Protein AF-A0ABD5ZPK4-F1 (afdb_monomer_lite)

pLDDT: mean 92.92, std 7.91, range [45.56, 97.69]

Radius of gyration: 22.67 Å; chains: 1; bounding box: 60×25×62 Å

Organism: NCBI:txid3034023

Sequence (93 aa):
MSDRDPEATLREWKESMAAEHEAAIAKPDPDADHRVEAVVQYSERVRFALADGDLAETDRETVEPGEPELFSCICGVRGMSREEARTHLRAAE

Structure (mmCIF, N/CA/C/O backbone):
data_AF-A0ABD5ZPK4-F1
#
_entry.id   AF-A0ABD5ZPK4-F1
#
loop_
_atom_site.group_PDB
_atom_site.id
_atom_site.type_symbol
_atom_site.label_atom_id
_atom_site.label_alt_id
_atom_site.label_comp_id
_atom_site.label_asym_id
_atom_sit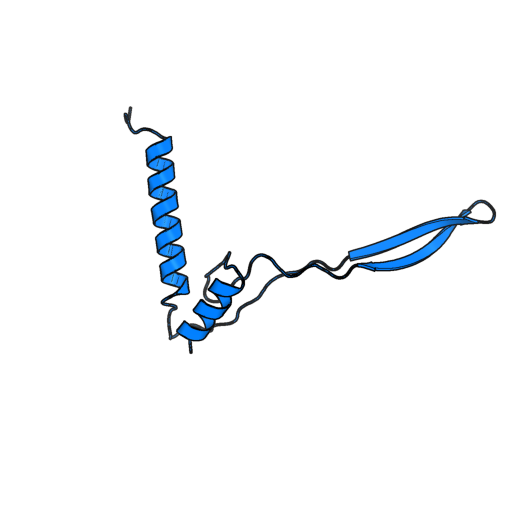e.label_entity_id
_atom_site.label_seq_id
_atom_site.pdbx_PDB_ins_code
_atom_site.Cartn_x
_atom_site.Cartn_y
_atom_site.Cartn_z
_atom_site.occupancy
_atom_site.B_iso_or_equiv
_atom_site.auth_seq_id
_atom_site.auth_comp_id
_atom_site.auth_asym_id
_atom_site.auth_atom_id
_atom_site.pdbx_PDB_model_num
ATOM 1 N N . MET A 1 1 ? 38.617 -16.588 0.341 1.00 45.56 1 MET A N 1
ATOM 2 C CA . MET A 1 1 ? 37.371 -15.975 0.854 1.00 45.56 1 MET A CA 1
ATOM 3 C C . MET A 1 1 ? 37.152 -14.734 0.012 1.00 45.56 1 MET A C 1
ATOM 5 O O . MET A 1 1 ? 38.138 -14.054 -0.226 1.00 45.56 1 MET A O 1
ATOM 9 N N . SER A 1 2 ? 35.971 -14.534 -0.576 1.00 57.44 2 SER A N 1
ATOM 10 C CA . SER A 1 2 ? 35.779 -13.457 -1.558 1.00 57.44 2 SER A CA 1
ATOM 11 C C . SER A 1 2 ? 36.004 -12.099 -0.891 1.00 57.44 2 SER A C 1
ATOM 13 O O . SER A 1 2 ? 35.241 -11.726 -0.008 1.00 57.44 2 SER A O 1
ATOM 15 N N . ASP A 1 3 ? 37.049 -11.394 -1.324 1.00 64.56 3 ASP A N 1
ATOM 16 C CA . ASP A 1 3 ? 37.452 -10.038 -0.919 1.00 64.56 3 ASP A CA 1
ATOM 17 C C . ASP A 1 3 ? 36.534 -8.988 -1.572 1.00 64.56 3 ASP A C 1
ATOM 19 O O . ASP A 1 3 ? 36.976 -8.039 -2.209 1.00 64.56 3 ASP A O 1
ATOM 23 N N . ARG A 1 4 ? 35.221 -9.232 -1.555 1.00 71.38 4 ARG A N 1
ATOM 24 C CA . ARG A 1 4 ? 34.254 -8.294 -2.123 1.00 71.38 4 ARG A CA 1
ATOM 25 C C . ARG A 1 4 ? 33.665 -7.506 -0.974 1.00 71.38 4 ARG A C 1
ATOM 27 O O . ARG A 1 4 ? 33.087 -8.105 -0.068 1.00 71.38 4 ARG A O 1
ATOM 34 N N . ASP A 1 5 ? 33.839 -6.189 -1.026 1.00 87.69 5 ASP A N 1
ATOM 35 C CA . ASP A 1 5 ? 33.233 -5.270 -0.073 1.00 87.69 5 ASP A CA 1
ATOM 36 C C . ASP A 1 5 ? 31.716 -5.548 -0.003 1.00 87.69 5 ASP A C 1
ATOM 38 O O . ASP A 1 5 ? 31.015 -5.450 -1.024 1.00 87.69 5 ASP A O 1
ATOM 42 N N . PRO A 1 6 ? 31.197 -5.986 1.156 1.00 89.31 6 PRO A N 1
ATOM 43 C CA . PRO A 1 6 ? 29.803 -6.392 1.274 1.00 89.31 6 PRO A CA 1
ATOM 44 C C . PRO A 1 6 ? 28.853 -5.210 1.054 1.00 89.31 6 PRO A C 1
ATOM 46 O O . PRO A 1 6 ? 27.753 -5.400 0.534 1.00 89.31 6 PRO A O 1
ATOM 49 N N . GLU A 1 7 ? 29.278 -3.990 1.389 1.00 93.00 7 GLU A N 1
ATOM 50 C CA . GLU A 1 7 ? 28.488 -2.779 1.174 1.00 93.00 7 GLU A CA 1
ATOM 51 C C . GLU A 1 7 ? 28.396 -2.408 -0.310 1.00 93.00 7 GLU A C 1
ATOM 53 O O . GLU A 1 7 ? 27.307 -2.079 -0.785 1.00 93.00 7 GLU A O 1
ATOM 58 N N . ALA A 1 8 ? 29.494 -2.512 -1.065 1.00 93.06 8 ALA A N 1
ATOM 59 C CA . ALA A 1 8 ? 29.491 -2.357 -2.518 1.00 93.06 8 ALA A CA 1
ATOM 60 C C . ALA A 1 8 ? 28.569 -3.384 -3.182 1.00 93.06 8 ALA A C 1
ATOM 62 O O . ALA A 1 8 ? 27.686 -3.002 -3.946 1.00 93.06 8 ALA A O 1
ATOM 63 N N . THR A 1 9 ? 28.686 -4.655 -2.789 1.00 91.19 9 THR A N 1
ATOM 64 C CA . THR A 1 9 ? 27.845 -5.734 -3.328 1.00 91.19 9 THR A CA 1
ATOM 65 C C . THR A 1 9 ? 26.356 -5.475 -3.064 1.00 91.19 9 THR A C 1
ATOM 67 O O . THR A 1 9 ? 25.516 -5.680 -3.940 1.00 91.19 9 THR A O 1
ATOM 70 N N . LEU A 1 10 ? 26.007 -4.997 -1.862 1.00 94.44 10 LEU A N 1
ATOM 71 C CA . LEU A 1 10 ? 24.630 -4.640 -1.515 1.00 94.44 10 LEU A CA 1
ATOM 72 C C . LEU A 1 10 ? 24.120 -3.446 -2.332 1.00 94.44 10 LEU A C 1
ATOM 74 O O . LEU A 1 10 ? 22.946 -3.418 -2.699 1.00 94.44 10 LEU A O 1
ATOM 78 N N . ARG A 1 11 ? 24.975 -2.454 -2.595 1.00 95.50 11 ARG A N 1
ATOM 79 C CA . ARG A 1 11 ? 24.620 -1.271 -3.386 1.00 95.50 11 ARG A CA 1
ATOM 80 C C . ARG A 1 11 ? 24.331 -1.644 -4.835 1.00 95.50 11 ARG A C 1
ATOM 82 O O . ARG A 1 11 ? 23.258 -1.309 -5.317 1.00 95.50 11 ARG A O 1
ATOM 89 N N . GLU A 1 12 ? 25.219 -2.415 -5.459 1.00 95.12 12 GLU A N 1
ATOM 90 C CA . GLU A 1 12 ? 25.047 -2.915 -6.830 1.00 95.12 12 GLU A CA 1
ATOM 91 C C . GLU A 1 12 ? 23.743 -3.713 -6.970 1.00 95.12 12 GLU A C 1
ATOM 93 O O . GLU A 1 12 ? 22.981 -3.532 -7.918 1.00 95.12 12 GLU A O 1
ATOM 98 N N . TRP A 1 13 ? 23.440 -4.565 -5.986 1.00 95.88 13 TRP A N 1
ATOM 99 C CA . TRP A 1 13 ? 22.191 -5.321 -5.972 1.00 95.88 13 TRP A CA 1
ATOM 100 C C . TRP A 1 13 ? 20.955 -4.416 -5.853 1.00 95.88 13 TRP A C 1
ATOM 102 O O . TRP A 1 13 ? 19.985 -4.611 -6.583 1.00 95.88 13 TRP A O 1
ATOM 112 N N . LYS A 1 14 ? 20.983 -3.406 -4.971 1.00 96.06 14 LYS A N 1
ATOM 113 C CA . LYS A 1 14 ? 19.878 -2.440 -4.823 1.00 96.06 14 LYS A CA 1
ATOM 114 C C . LYS A 1 14 ? 19.660 -1.622 -6.093 1.00 96.06 14 LYS A C 1
ATOM 116 O O . LYS A 1 14 ? 18.515 -1.398 -6.464 1.00 96.06 14 LYS A O 1
ATOM 121 N N . GLU A 1 15 ? 20.739 -1.193 -6.740 1.00 97.00 15 GLU A N 1
ATOM 122 C CA . GLU A 1 15 ? 20.688 -0.450 -8.001 1.00 97.00 15 GLU A CA 1
ATOM 123 C C . GLU A 1 15 ? 20.078 -1.301 -9.120 1.00 97.00 15 GLU A C 1
ATOM 125 O O . GLU A 1 15 ? 19.192 -0.821 -9.822 1.00 97.00 15 GLU A O 1
ATOM 130 N N . SER A 1 16 ? 20.467 -2.579 -9.235 1.00 96.38 16 SER A N 1
ATOM 131 C CA . SER A 1 16 ? 19.840 -3.517 -10.182 1.00 96.38 16 SER A CA 1
ATOM 132 C C . SER A 1 16 ? 18.345 -3.668 -9.915 1.00 96.38 16 SER A C 1
ATOM 134 O O . SER A 1 16 ? 17.539 -3.484 -10.820 1.00 96.38 16 SER A O 1
ATOM 136 N N . MET A 1 17 ? 17.967 -3.934 -8.661 1.00 95.62 17 MET A N 1
ATOM 137 C CA . MET A 1 17 ? 16.566 -4.126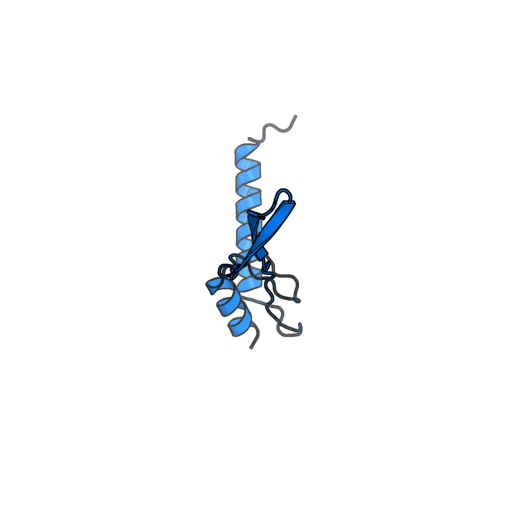 -8.278 1.00 95.62 17 MET A CA 1
ATOM 138 C C . MET A 1 17 ? 15.716 -2.879 -8.544 1.00 95.62 17 MET A C 1
ATOM 140 O O . MET A 1 17 ? 14.588 -2.999 -9.020 1.00 95.62 17 MET A O 1
ATOM 144 N N . ALA A 1 18 ? 16.249 -1.686 -8.262 1.00 94.44 18 ALA A N 1
ATOM 145 C CA . ALA A 1 18 ? 15.575 -0.424 -8.553 1.00 94.44 18 ALA A CA 1
ATOM 146 C C . ALA A 1 18 ? 15.381 -0.233 -10.064 1.00 94.44 18 ALA A C 1
ATOM 148 O O . ALA A 1 18 ? 14.265 0.032 -10.502 1.00 94.44 18 ALA A O 1
ATOM 149 N N . ALA A 1 19 ? 16.422 -0.473 -10.865 1.00 96.62 19 ALA A N 1
ATOM 150 C CA . ALA A 1 19 ? 16.341 -0.353 -12.317 1.00 96.62 19 ALA A CA 1
ATOM 151 C C . ALA A 1 19 ? 15.350 -1.356 -12.939 1.00 96.62 19 ALA A C 1
ATOM 153 O O . ALA A 1 19 ? 14.589 -1.003 -13.841 1.00 96.62 19 ALA A O 1
ATOM 154 N N . GLU A 1 20 ? 15.328 -2.601 -12.452 1.00 95.00 20 GLU A N 1
ATOM 155 C CA . GLU A 1 20 ? 14.356 -3.621 -12.866 1.00 95.00 20 GLU A CA 1
ATOM 156 C C . GLU A 1 20 ? 12.922 -3.201 -12.511 1.00 95.00 20 GLU A C 1
ATOM 158 O O . GLU A 1 20 ? 12.006 -3.364 -13.321 1.00 95.00 20 GLU A O 1
ATOM 163 N N . HIS A 1 21 ? 12.728 -2.606 -11.332 1.00 96.12 21 HIS A N 1
ATOM 164 C CA . HIS A 1 21 ? 11.437 -2.085 -10.897 1.00 96.12 21 HIS A CA 1
ATOM 165 C C . HIS A 1 21 ? 10.954 -0.919 -11.771 1.00 96.12 21 HIS A C 1
ATOM 167 O O . HIS A 1 21 ? 9.835 -0.961 -12.286 1.00 96.12 21 HIS A O 1
ATOM 173 N N . GLU A 1 22 ? 11.807 0.082 -12.003 1.00 96.31 22 GLU A N 1
ATOM 174 C CA . GLU A 1 22 ? 11.510 1.226 -12.872 1.00 96.31 22 GLU A CA 1
ATOM 175 C C . GLU A 1 22 ? 11.171 0.775 -14.300 1.00 96.31 22 GLU A C 1
ATOM 177 O O . GLU A 1 22 ? 10.223 1.275 -14.911 1.00 96.31 22 GLU A O 1
ATOM 182 N N . ALA A 1 23 ? 11.899 -0.213 -14.830 1.00 96.06 23 ALA A N 1
ATOM 183 C CA . ALA A 1 23 ? 11.628 -0.775 -16.148 1.00 96.06 23 ALA A CA 1
ATOM 184 C C . ALA A 1 23 ? 10.258 -1.468 -16.211 1.00 96.06 23 ALA A C 1
ATOM 186 O O . ALA A 1 23 ? 9.519 -1.244 -17.168 1.00 96.06 23 ALA A O 1
ATOM 187 N N . ALA A 1 24 ? 9.897 -2.257 -15.196 1.00 95.38 24 ALA A N 1
ATOM 188 C CA . ALA A 1 24 ? 8.598 -2.928 -15.128 1.00 95.38 24 ALA A CA 1
ATOM 189 C C . ALA A 1 24 ? 7.425 -1.941 -14.973 1.00 95.38 24 ALA A C 1
ATOM 191 O O . ALA A 1 24 ? 6.329 -2.186 -15.479 1.00 95.38 24 ALA A O 1
ATOM 192 N N . ILE A 1 25 ? 7.651 -0.802 -14.308 1.00 96.56 25 ILE A N 1
ATOM 193 C CA . ILE A 1 25 ? 6.687 0.305 -14.250 1.00 96.56 25 ILE A CA 1
ATOM 194 C C . ILE A 1 25 ? 6.521 0.943 -15.630 1.00 96.56 25 ILE A C 1
ATOM 196 O O . ILE A 1 25 ? 5.395 1.113 -16.085 1.00 96.56 25 ILE A O 1
ATOM 200 N N . ALA A 1 26 ? 7.622 1.309 -16.289 1.00 96.12 26 ALA A N 1
ATOM 201 C CA . ALA A 1 26 ? 7.593 2.095 -17.524 1.00 96.12 26 ALA A CA 1
ATOM 202 C C . ALA A 1 26 ? 7.255 1.278 -18.781 1.00 96.12 26 ALA A C 1
ATOM 204 O O . ALA A 1 26 ? 6.859 1.853 -19.795 1.00 96.12 26 ALA A O 1
ATOM 205 N N . LYS A 1 27 ? 7.471 -0.040 -18.744 1.00 95.25 27 LYS A N 1
ATOM 206 C CA . LYS A 1 27 ? 7.263 -0.968 -19.864 1.00 95.25 27 LYS A CA 1
ATOM 207 C C . LYS A 1 27 ? 6.552 -2.237 -19.374 1.00 95.25 27 LYS A C 1
ATOM 209 O O . LYS A 1 27 ? 7.178 -3.299 -19.336 1.00 95.25 27 LYS A O 1
ATOM 214 N N . PRO A 1 28 ? 5.281 -2.125 -18.952 1.00 94.56 28 PRO A N 1
ATOM 215 C CA . PRO A 1 28 ? 4.476 -3.288 -18.606 1.00 94.56 28 PRO A CA 1
ATOM 216 C C . PRO A 1 28 ? 4.310 -4.243 -19.794 1.00 94.56 28 PRO A C 1
ATOM 218 O O . PRO A 1 28 ? 4.434 -3.840 -20.950 1.00 94.56 28 PRO A O 1
ATOM 221 N N . ASP A 1 29 ? 4.017 -5.507 -19.491 1.00 93.00 29 ASP A N 1
ATOM 222 C CA . ASP A 1 29 ? 3.618 -6.496 -20.493 1.00 93.00 29 ASP A CA 1
ATOM 223 C C . ASP A 1 29 ? 2.242 -6.120 -21.076 1.00 93.00 29 ASP A C 1
ATOM 225 O O . ASP A 1 29 ? 1.262 -6.180 -20.339 1.00 93.00 29 ASP A O 1
ATOM 229 N N . PRO A 1 30 ? 2.134 -5.745 -22.364 1.00 91.94 30 PRO A N 1
ATOM 230 C CA . PRO A 1 30 ? 0.878 -5.265 -22.943 1.00 91.94 30 PRO A CA 1
ATOM 231 C C . PRO A 1 30 ? -0.212 -6.342 -23.033 1.00 91.94 30 PRO A C 1
ATOM 233 O O . PRO A 1 30 ? -1.379 -6.008 -23.223 1.00 91.94 30 PRO A O 1
ATOM 236 N N . ASP A 1 31 ? 0.151 -7.622 -22.929 1.00 93.50 31 ASP A N 1
ATOM 237 C CA . ASP A 1 31 ? -0.792 -8.739 -23.011 1.00 93.50 31 ASP A CA 1
ATOM 238 C C . ASP A 1 31 ? -1.321 -9.169 -21.625 1.00 93.50 31 ASP A C 1
ATOM 240 O O . ASP A 1 31 ? -2.199 -10.036 -21.531 1.00 93.50 31 ASP A O 1
ATOM 244 N N . ALA A 1 32 ? -0.801 -8.590 -20.537 1.00 94.44 32 ALA A N 1
ATOM 245 C CA . ALA A 1 32 ? -1.251 -8.873 -19.179 1.00 94.44 32 ALA A CA 1
ATOM 246 C C . ALA A 1 32 ? -2.498 -8.053 -18.798 1.00 94.44 32 ALA A C 1
ATOM 248 O O . ALA A 1 32 ? -2.757 -6.976 -19.326 1.00 94.44 32 ALA A O 1
ATOM 249 N N . ASP A 1 33 ? -3.280 -8.544 -17.829 1.00 94.75 33 ASP A N 1
ATOM 250 C CA . ASP A 1 33 ? -4.348 -7.735 -17.229 1.00 94.75 33 ASP A CA 1
ATOM 251 C C . ASP A 1 33 ? -3.733 -6.727 -16.244 1.00 94.75 33 ASP A C 1
ATOM 253 O O . ASP A 1 33 ? -2.890 -7.081 -15.409 1.00 94.75 33 ASP A O 1
ATOM 257 N N . HIS A 1 34 ? -4.156 -5.466 -16.336 1.00 95.62 34 HIS A N 1
ATOM 258 C CA . HIS A 1 34 ? -3.625 -4.377 -15.521 1.00 95.62 34 HIS A CA 1
ATOM 259 C C . HIS A 1 34 ? -4.701 -3.773 -14.627 1.00 95.62 34 HIS A C 1
ATOM 261 O O . HIS A 1 34 ? -5.590 -3.042 -15.062 1.00 95.62 34 HIS A O 1
ATOM 267 N N . ARG A 1 35 ? -4.562 -4.024 -13.324 1.00 96.31 35 ARG A N 1
ATOM 268 C CA . ARG A 1 35 ? -5.391 -3.436 -12.274 1.00 96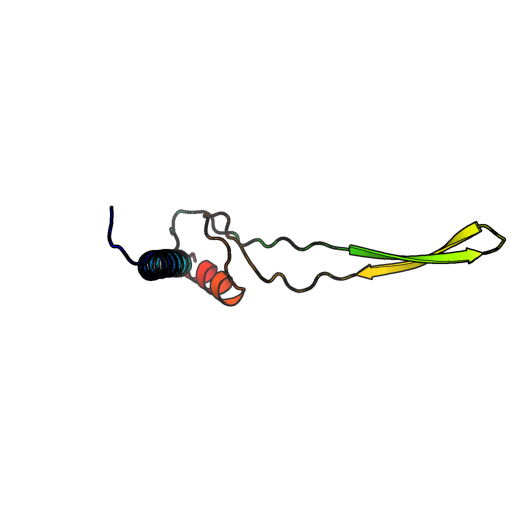.31 35 ARG A CA 1
ATOM 269 C C . ARG A 1 35 ? -4.530 -3.070 -11.081 1.00 96.31 35 ARG A C 1
ATOM 271 O O . ARG A 1 35 ? -3.910 -3.940 -10.471 1.00 96.31 35 ARG A O 1
ATOM 278 N N . VAL A 1 36 ? -4.511 -1.782 -10.750 1.00 96.56 36 VAL A N 1
ATOM 279 C CA . VAL A 1 36 ? -3.809 -1.268 -9.572 1.00 96.56 36 VAL A CA 1
ATOM 280 C C . VAL A 1 36 ? -4.715 -1.326 -8.345 1.00 96.56 36 VAL A C 1
ATOM 282 O O . VAL A 1 36 ? -5.859 -0.879 -8.378 1.00 96.56 36 VAL A O 1
ATOM 285 N N . GLU A 1 37 ? -4.169 -1.838 -7.248 1.00 96.12 37 GLU A N 1
ATOM 286 C CA . GLU A 1 37 ? -4.817 -2.011 -5.956 1.00 96.12 37 GLU A CA 1
ATOM 287 C C . GLU A 1 37 ? -3.883 -1.548 -4.829 1.00 96.12 37 GLU A C 1
ATOM 289 O O . GLU A 1 37 ? -2.656 -1.688 -4.901 1.00 96.12 37 GLU A O 1
ATOM 294 N N . ALA A 1 38 ? -4.480 -1.017 -3.766 1.00 94.38 38 ALA A N 1
ATOM 295 C CA . ALA A 1 38 ? -3.809 -0.718 -2.510 1.00 94.38 38 ALA A CA 1
ATOM 296 C C . ALA A 1 38 ? -4.713 -1.129 -1.346 1.00 94.38 38 ALA A C 1
ATOM 298 O O . ALA A 1 38 ? -5.938 -1.046 -1.440 1.00 94.38 38 ALA A O 1
ATOM 299 N N . VAL A 1 39 ? -4.104 -1.576 -0.249 1.00 90.31 39 VAL A N 1
ATOM 300 C CA . VAL A 1 39 ? -4.826 -1.994 0.956 1.00 90.31 39 VAL A CA 1
ATOM 301 C C . VAL A 1 39 ? -4.698 -0.898 2.002 1.00 90.31 39 VAL A C 1
ATOM 303 O O . VAL A 1 39 ? -3.591 -0.503 2.355 1.00 90.31 39 VAL A O 1
ATOM 306 N N . VAL A 1 40 ? -5.836 -0.436 2.516 1.00 90.56 40 VAL A N 1
ATOM 307 C CA . VAL A 1 40 ? -5.908 0.504 3.638 1.00 90.56 40 VAL A CA 1
ATOM 308 C C . VAL A 1 40 ? -6.660 -0.135 4.798 1.00 90.56 40 VAL A C 1
ATOM 310 O O . VAL A 1 40 ? -7.602 -0.901 4.593 1.00 90.56 40 VAL A O 1
ATOM 313 N N . GLN A 1 41 ? -6.237 0.159 6.027 1.00 86.50 41 GLN A N 1
ATOM 314 C CA . GLN A 1 41 ? -6.893 -0.348 7.229 1.00 86.50 41 GLN A CA 1
ATOM 315 C C . GLN A 1 41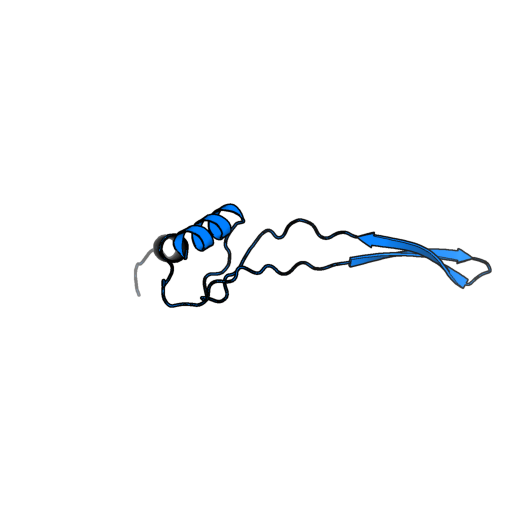 ? -7.800 0.725 7.824 1.00 86.50 41 GLN A C 1
ATOM 317 O O . GLN A 1 41 ? -7.327 1.759 8.287 1.00 86.50 41 GLN A O 1
ATOM 322 N N . TYR A 1 42 ? -9.101 0.449 7.852 1.00 89.31 42 TYR A N 1
ATOM 323 C CA . TYR A 1 42 ? -10.056 1.248 8.612 1.00 89.31 42 TYR A CA 1
ATOM 324 C C . TYR A 1 42 ? -9.949 0.898 10.093 1.00 89.31 42 TYR A C 1
ATOM 326 O O . TYR A 1 42 ? -9.830 -0.274 10.455 1.00 89.31 42 TYR A O 1
ATOM 334 N N . SER A 1 43 ? -9.986 1.916 10.947 1.00 91.62 43 SER A N 1
ATOM 335 C CA . SER A 1 43 ? -9.983 1.745 12.399 1.00 91.62 43 SER A CA 1
ATOM 336 C C . SER A 1 43 ? -11.163 2.486 13.008 1.00 91.62 43 SER A C 1
ATOM 338 O O . SER A 1 43 ? -11.610 3.498 12.479 1.00 91.62 43 SER A O 1
ATOM 340 N N . GLU A 1 44 ? -11.658 2.007 14.141 1.00 95.62 44 GLU A N 1
ATOM 341 C CA . GLU A 1 44 ? -12.597 2.757 14.972 1.00 95.62 44 GLU A CA 1
ATOM 342 C C . GLU A 1 44 ? -11.912 3.119 16.284 1.00 95.62 44 GLU A C 1
ATOM 344 O O . GLU A 1 44 ? -11.138 2.332 16.839 1.00 95.62 44 GLU A O 1
ATOM 349 N N . ARG A 1 45 ? -12.195 4.316 16.794 1.00 96.00 45 ARG A N 1
ATOM 350 C CA . ARG A 1 45 ? -11.804 4.713 18.142 1.00 96.00 45 ARG A CA 1
ATOM 351 C C . ARG A 1 45 ? -13.048 4.728 19.012 1.00 96.00 45 ARG A C 1
ATOM 353 O O . ARG A 1 45 ? -13.948 5.534 18.805 1.00 96.00 45 ARG A O 1
ATOM 360 N N . VAL A 1 46 ? -13.057 3.846 20.004 1.00 97.50 46 VAL A N 1
ATOM 361 C CA . VAL A 1 46 ? -14.127 3.746 20.998 1.00 97.50 46 VAL A CA 1
ATOM 362 C C . VAL A 1 46 ? -13.614 4.303 22.317 1.00 97.50 46 VAL A C 1
ATOM 364 O O . VAL A 1 46 ? -12.532 3.926 22.779 1.00 97.50 46 VAL A O 1
ATOM 367 N N . ARG A 1 47 ? -14.363 5.226 22.913 1.00 97.62 47 ARG A N 1
ATOM 368 C CA . ARG A 1 47 ? -14.038 5.833 24.205 1.00 97.62 47 ARG A CA 1
ATOM 369 C C . ARG A 1 47 ? -15.005 5.315 25.253 1.00 97.62 47 ARG A C 1
ATOM 371 O O . ARG A 1 47 ? -16.187 5.118 24.987 1.00 97.62 47 ARG A O 1
ATOM 378 N N . PHE A 1 48 ? -14.481 5.121 26.454 1.00 97.69 48 PHE A N 1
ATOM 379 C CA . PHE A 1 48 ? -15.236 4.625 27.593 1.00 97.69 48 PHE A CA 1
ATOM 380 C C . PHE A 1 48 ? -15.062 5.562 28.783 1.00 97.69 48 PHE A C 1
ATOM 382 O O . PHE A 1 48 ? -14.007 6.181 28.946 1.00 97.69 48 PHE A O 1
ATOM 389 N N . ALA A 1 49 ? -16.082 5.641 29.630 1.00 96.81 49 ALA A N 1
ATOM 390 C CA . ALA A 1 49 ? -16.014 6.309 30.921 1.00 96.81 49 ALA A CA 1
ATOM 391 C C . ALA A 1 49 ? -16.742 5.490 31.986 1.00 96.81 49 ALA A C 1
ATOM 393 O O . ALA A 1 49 ? -17.610 4.674 31.682 1.00 96.81 49 ALA A O 1
ATOM 394 N N . LEU A 1 50 ? -16.389 5.724 33.249 1.00 97.25 50 LEU A N 1
ATOM 395 C CA . LEU A 1 50 ? -17.137 5.157 34.364 1.00 97.25 50 LEU A CA 1
ATOM 396 C C . LEU A 1 50 ? -18.476 5.888 34.521 1.00 97.25 50 LEU 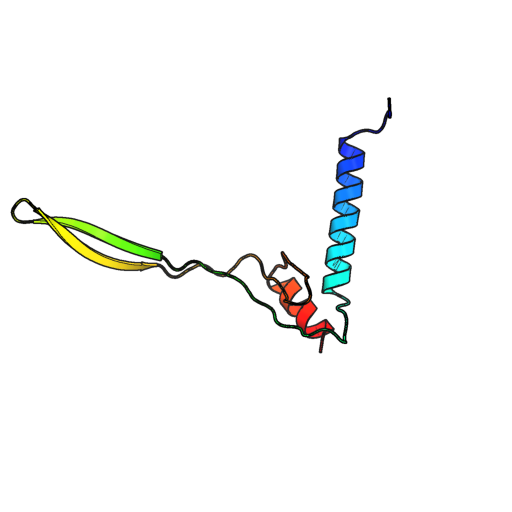A C 1
ATOM 398 O O . LEU A 1 50 ? -18.494 7.109 34.687 1.00 97.25 50 LEU A O 1
ATOM 402 N N . ALA A 1 51 ? -19.572 5.136 34.513 1.00 92.62 51 ALA A N 1
ATOM 403 C CA . ALA A 1 51 ? -20.926 5.603 34.792 1.00 92.62 51 ALA A CA 1
ATOM 404 C C . ALA A 1 51 ? -21.625 4.581 35.698 1.00 92.62 51 ALA A C 1
ATOM 406 O O . ALA A 1 51 ? -21.582 3.384 35.433 1.00 92.62 51 ALA A O 1
ATOM 407 N N . ASP A 1 52 ? -22.206 5.046 36.806 1.00 90.88 52 ASP A N 1
ATOM 408 C CA . ASP A 1 52 ? -22.935 4.206 37.775 1.00 90.88 52 ASP A CA 1
ATOM 409 C C . ASP A 1 52 ? -22.161 2.974 38.295 1.00 90.88 52 ASP A C 1
ATOM 411 O O . ASP A 1 52 ? -22.743 1.959 38.672 1.00 90.88 52 ASP A O 1
ATOM 415 N N . GLY A 1 53 ? -20.830 3.075 38.365 1.00 94.56 53 GLY A N 1
ATOM 416 C CA . GLY A 1 53 ? -19.957 2.005 38.859 1.00 94.56 53 GLY A CA 1
ATOM 417 C C . GLY A 1 53 ? -19.535 0.975 37.808 1.00 94.56 53 GLY A C 1
ATOM 418 O O . GLY A 1 53 ? -18.814 0.045 38.161 1.00 94.56 53 GLY A O 1
ATOM 419 N N . ASP A 1 54 ? -19.916 1.161 36.542 1.00 95.44 54 ASP A N 1
ATOM 420 C CA . ASP A 1 54 ? -19.520 0.303 35.421 1.00 95.44 54 ASP A CA 1
ATOM 421 C C . ASP A 1 54 ? -18.835 1.108 34.301 1.00 95.44 54 ASP A C 1
ATOM 423 O O . ASP A 1 54 ? -18.885 2.341 34.270 1.00 95.44 54 ASP A O 1
ATOM 427 N N . LEU A 1 55 ? -18.145 0.415 33.394 1.00 96.44 55 LEU A N 1
ATOM 428 C CA . LEU A 1 55 ? -17.483 1.003 32.237 1.00 96.44 55 LEU A CA 1
ATOM 429 C C . LEU A 1 55 ? -18.479 1.094 31.072 1.00 96.44 55 LEU A C 1
ATOM 431 O O . LEU A 1 55 ? -18.780 0.100 30.415 1.00 96.44 55 LEU A O 1
ATOM 435 N N . ALA A 1 56 ? -18.954 2.301 30.781 1.00 96.50 56 ALA A N 1
ATOM 436 C CA . ALA A 1 56 ? -19.870 2.564 29.678 1.00 96.50 56 ALA A CA 1
ATOM 437 C C . ALA A 1 56 ? -19.131 3.159 28.470 1.00 96.50 56 ALA A C 1
ATOM 439 O O . ALA A 1 56 ? -18.260 4.021 28.621 1.00 96.50 56 ALA A O 1
ATOM 440 N N . GLU A 1 57 ? -19.487 2.717 27.261 1.00 96.44 57 GLU A N 1
ATOM 441 C CA . GLU A 1 57 ? -19.077 3.381 26.017 1.00 96.44 57 GLU A CA 1
ATOM 442 C C . GLU A 1 57 ? -19.685 4.790 25.981 1.00 96.44 57 GLU A C 1
ATOM 444 O O . GLU A 1 57 ? -20.877 4.965 26.232 1.00 96.44 57 GLU A O 1
ATOM 449 N N . THR A 1 58 ? -18.867 5.799 25.691 1.00 97.12 58 THR A N 1
ATOM 450 C CA . THR A 1 58 ? -19.294 7.207 25.660 1.00 97.12 58 THR A CA 1
ATOM 451 C C . THR A 1 58 ? -19.250 7.819 24.277 1.00 97.12 58 THR A C 1
ATOM 453 O O . THR A 1 58 ? -19.979 8.772 24.013 1.00 97.12 58 THR A O 1
ATOM 456 N N . ASP A 1 59 ? -18.384 7.303 23.413 1.00 96.75 59 ASP A N 1
ATOM 457 C CA . ASP A 1 59 ? -18.168 7.843 22.083 1.00 96.75 59 ASP A CA 1
ATOM 458 C C . ASP A 1 59 ? -17.568 6.773 21.175 1.00 96.75 59 ASP A C 1
ATOM 460 O O . ASP A 1 59 ? -16.786 5.922 21.614 1.00 96.75 59 ASP A O 1
ATOM 464 N N . ARG A 1 60 ? -17.912 6.858 19.895 1.00 97.06 60 ARG A N 1
ATOM 465 C CA . ARG A 1 60 ? -17.370 6.014 18.840 1.00 97.06 60 ARG A CA 1
ATOM 466 C C . ARG A 1 60 ? -17.187 6.861 17.598 1.00 97.06 60 ARG A C 1
ATOM 468 O O . ARG A 1 60 ? -18.153 7.397 17.062 1.00 97.06 60 ARG A O 1
ATOM 475 N N . GLU A 1 61 ? -15.955 6.935 17.122 1.00 96.19 61 GLU A N 1
ATOM 476 C CA . GLU A 1 61 ? -15.625 7.603 15.868 1.00 96.19 61 GLU A CA 1
ATOM 477 C C . GLU A 1 61 ? -14.960 6.622 14.902 1.00 96.19 61 GLU A C 1
ATOM 479 O O . GLU A 1 61 ? -14.094 5.823 15.277 1.00 96.19 61 GLU A O 1
ATOM 484 N N . THR A 1 62 ? -15.353 6.701 13.633 1.00 94.75 62 THR A N 1
ATOM 485 C CA . THR A 1 62 ? -14.607 6.065 12.550 1.00 94.75 62 THR A CA 1
ATOM 486 C C . THR A 1 62 ? -13.348 6.881 12.295 1.00 94.75 62 THR A C 1
ATOM 488 O O . THR A 1 62 ? -13.413 8.089 12.077 1.00 94.75 62 THR A O 1
ATOM 491 N N . VAL A 1 63 ? -12.197 6.220 12.305 1.00 93.69 63 VAL A N 1
ATOM 492 C CA . VAL A 1 63 ? -10.916 6.821 11.944 1.00 93.69 63 VAL A CA 1
ATOM 493 C C . VAL A 1 63 ? -10.686 6.539 10.467 1.00 93.69 63 VAL A C 1
ATOM 495 O O . VAL A 1 63 ? -10.439 5.395 10.072 1.00 93.69 63 VAL A O 1
ATOM 498 N N . GLU A 1 64 ? -10.805 7.586 9.650 1.00 89.94 64 GLU A N 1
ATOM 499 C CA . GLU A 1 64 ? -10.541 7.481 8.219 1.00 89.94 64 GLU A CA 1
ATOM 500 C C . GLU A 1 64 ? -9.077 7.082 7.981 1.00 89.94 64 GLU A C 1
ATOM 502 O O . GLU A 1 64 ? -8.170 7.661 8.593 1.00 89.94 64 GLU A O 1
ATOM 507 N N . PRO A 1 65 ? -8.818 6.083 7.120 1.00 88.06 65 PRO A N 1
ATOM 508 C CA . PRO A 1 65 ? -7.460 5.730 6.760 1.00 88.06 65 PRO A CA 1
ATOM 509 C C . PRO A 1 65 ? -6.814 6.879 5.988 1.00 88.06 65 PRO A C 1
ATOM 511 O O . PRO A 1 65 ? -7.457 7.549 5.179 1.00 88.06 65 PRO A O 1
ATOM 514 N N . GLY A 1 66 ? -5.513 7.065 6.202 1.00 86.94 66 GLY A N 1
ATOM 515 C CA . GLY A 1 66 ? -4.712 7.914 5.329 1.00 86.94 66 GLY A CA 1
ATOM 516 C C . GLY A 1 66 ? -4.670 7.376 3.896 1.00 86.94 66 GLY A C 1
ATOM 517 O O . GLY A 1 66 ? -5.051 6.233 3.621 1.00 86.94 66 GLY A O 1
ATOM 518 N N . GLU A 1 67 ? -4.176 8.198 2.972 1.00 87.06 67 GLU A N 1
ATOM 519 C CA . GLU A 1 67 ? -3.930 7.733 1.610 1.00 87.06 67 GLU A CA 1
ATOM 520 C C . GLU A 1 67 ? -2.904 6.588 1.617 1.00 87.06 67 GLU A C 1
ATOM 522 O O . GLU A 1 67 ? -1.908 6.666 2.340 1.00 87.06 67 GLU A O 1
ATOM 527 N N . PRO A 1 68 ? -3.117 5.524 0.823 1.00 90.25 68 PRO A N 1
ATOM 528 C CA . PRO A 1 68 ? -2.156 4.438 0.745 1.00 90.25 68 PRO A CA 1
ATOM 529 C C . PRO A 1 68 ? -0.836 4.943 0.163 1.00 90.25 68 PRO A C 1
ATOM 531 O O . PRO A 1 68 ? -0.812 5.596 -0.883 1.00 90.25 68 PRO A O 1
ATOM 534 N N . GLU A 1 69 ? 0.258 4.601 0.837 1.00 88.50 69 GLU A N 1
ATOM 535 C CA . GLU A 1 69 ? 1.605 5.002 0.427 1.00 88.50 69 GLU A CA 1
ATOM 536 C C . GLU A 1 69 ? 2.122 4.157 -0.740 1.00 88.50 69 GLU A C 1
ATOM 538 O O . GLU A 1 69 ? 2.843 4.665 -1.598 1.00 88.50 69 GLU A O 1
ATOM 543 N N . LEU A 1 70 ? 1.725 2.880 -0.794 1.00 93.81 70 LEU A N 1
ATOM 544 C CA . LEU A 1 70 ? 2.192 1.923 -1.791 1.00 93.81 70 LEU A CA 1
ATOM 545 C C . LEU A 1 70 ? 1.031 1.240 -2.511 1.00 93.81 70 LEU A C 1
ATOM 547 O O . LEU A 1 70 ? 0.050 0.802 -1.908 1.00 93.81 70 LEU A O 1
ATOM 551 N N . PHE A 1 71 ? 1.209 1.102 -3.817 1.00 97.12 71 PHE A N 1
ATOM 552 C CA . PHE A 1 71 ? 0.284 0.491 -4.751 1.00 97.12 71 PHE A CA 1
ATOM 553 C C . PHE A 1 71 ? 0.916 -0.757 -5.373 1.00 97.12 71 PHE A C 1
ATOM 555 O O . PHE A 1 71 ? 2.139 -0.898 -5.491 1.00 97.12 71 PHE A O 1
ATOM 562 N N . SER A 1 72 ? 0.062 -1.681 -5.790 1.00 97.31 72 SER A N 1
ATOM 563 C CA . SER A 1 72 ? 0.447 -2.909 -6.479 1.00 97.31 72 SER A CA 1
ATOM 564 C C . SER A 1 72 ? -0.438 -3.131 -7.689 1.00 97.31 72 SER A C 1
ATOM 566 O O . SER A 1 72 ? -1.619 -2.820 -7.642 1.00 97.31 72 SER A O 1
ATOM 568 N N . CYS A 1 73 ? 0.121 -3.665 -8.765 1.00 97.44 73 CYS A N 1
ATOM 569 C CA . CYS A 1 73 ? -0.632 -4.121 -9.918 1.00 97.44 73 CYS A CA 1
ATOM 570 C C . CYS A 1 73 ? -0.736 -5.647 -9.892 1.00 97.44 73 CYS A C 1
ATOM 572 O O . CYS A 1 73 ? 0.212 -6.339 -9.504 1.00 97.44 73 CYS A O 1
ATOM 574 N N . ILE A 1 74 ? -1.865 -6.187 -10.345 1.00 96.88 74 ILE A N 1
ATOM 575 C CA . ILE A 1 74 ? -2.060 -7.638 -10.458 1.00 96.88 74 ILE A CA 1
ATOM 576 C C . ILE A 1 74 ? -1.066 -8.308 -11.424 1.00 96.88 74 ILE A C 1
ATOM 578 O O . ILE A 1 74 ? -0.803 -9.499 -11.275 1.00 96.88 74 ILE A O 1
ATOM 582 N N . CYS A 1 75 ? -0.459 -7.550 -12.349 1.00 95.75 75 CYS A N 1
ATOM 583 C CA . CYS A 1 75 ? 0.589 -8.039 -13.252 1.00 95.75 75 CYS A CA 1
ATOM 584 C C . CYS A 1 75 ? 1.899 -8.400 -12.519 1.00 95.75 75 CYS A C 1
ATOM 586 O O . CYS A 1 75 ? 2.805 -8.978 -13.111 1.00 95.75 75 CYS A O 1
ATOM 588 N N . GLY A 1 76 ? 2.009 -8.076 -11.224 1.00 94.44 76 GLY A N 1
ATOM 589 C CA . GLY A 1 76 ? 3.125 -8.465 -10.359 1.00 94.44 76 GLY A CA 1
ATOM 590 C C . GLY A 1 76 ? 4.016 -7.311 -9.903 1.00 94.44 76 GLY A C 1
ATOM 591 O O . GLY A 1 76 ? 4.791 -7.495 -8.964 1.00 94.44 76 GLY A O 1
ATOM 592 N N . VAL A 1 77 ? 3.881 -6.116 -10.488 1.00 96.06 77 VAL A N 1
ATOM 593 C CA . VAL A 1 77 ? 4.608 -4.912 -10.045 1.00 96.06 77 VAL A CA 1
ATOM 594 C C . VAL A 1 77 ? 4.047 -4.432 -8.702 1.00 96.06 77 VAL A C 1
ATOM 596 O O . VAL A 1 77 ? 2.846 -4.208 -8.564 1.00 96.06 77 VAL A O 1
ATOM 599 N N . ARG A 1 78 ? 4.899 -4.277 -7.684 1.00 95.31 78 ARG A N 1
ATOM 600 C CA . ARG A 1 78 ? 4.506 -3.928 -6.305 1.00 95.31 78 ARG A CA 1
ATOM 601 C C . ARG A 1 78 ? 5.406 -2.847 -5.733 1.00 95.31 78 ARG A C 1
ATOM 603 O O . ARG A 1 78 ? 6.573 -2.797 -6.090 1.00 95.31 78 ARG A O 1
ATOM 610 N N . GLY A 1 79 ? 4.886 -2.072 -4.782 1.00 94.50 79 GLY A N 1
ATOM 611 C CA . GLY A 1 79 ? 5.667 -1.038 -4.099 1.00 94.50 79 GLY A CA 1
ATOM 612 C C . GLY A 1 79 ? 5.752 0.268 -4.884 1.00 94.50 79 GLY A C 1
ATOM 613 O O . GLY A 1 79 ? 6.668 1.042 -4.654 1.00 94.50 79 GLY A O 1
ATOM 614 N N . MET A 1 80 ? 4.797 0.511 -5.784 1.00 96.88 80 MET A N 1
ATOM 615 C CA . MET A 1 80 ? 4.727 1.758 -6.538 1.00 96.88 80 MET A CA 1
ATOM 616 C C . MET A 1 80 ? 4.196 2.876 -5.646 1.00 96.88 80 MET A C 1
ATOM 618 O O . MET A 1 80 ? 3.178 2.701 -4.974 1.00 96.88 80 MET A O 1
ATOM 622 N N . SER A 1 81 ? 4.804 4.051 -5.715 1.00 95.81 81 SER A N 1
ATOM 623 C CA . SER A 1 81 ? 4.152 5.296 -5.322 1.00 95.81 81 SER A CA 1
ATOM 624 C C . SER A 1 81 ? 2.916 5.563 -6.191 1.00 95.81 81 SER A C 1
ATOM 626 O O . SER A 1 81 ? 2.691 4.943 -7.236 1.00 95.81 81 SER A O 1
ATOM 628 N N . ARG A 1 82 ? 2.102 6.547 -5.798 1.00 95.50 82 ARG A N 1
ATOM 629 C CA . ARG A 1 82 ? 0.947 6.965 -6.605 1.00 95.50 82 ARG A CA 1
ATOM 630 C C . ARG A 1 82 ? 1.347 7.423 -8.011 1.00 95.50 82 ARG A C 1
ATOM 632 O O . ARG A 1 82 ? 0.621 7.155 -8.968 1.00 95.50 82 ARG A O 1
ATOM 639 N N . GLU A 1 83 ? 2.453 8.147 -8.146 1.00 96.31 83 GLU A N 1
ATOM 640 C CA . GLU A 1 83 ? 2.912 8.657 -9.443 1.00 96.31 83 GLU A CA 1
ATOM 641 C C . GLU A 1 83 ? 3.410 7.526 -10.348 1.00 96.31 83 GLU A C 1
ATOM 643 O O . GLU A 1 83 ? 3.061 7.482 -11.531 1.00 96.31 83 GLU A O 1
ATOM 648 N N . GLU A 1 84 ? 4.130 6.559 -9.782 1.00 97.25 84 GLU A N 1
ATOM 649 C CA . GLU A 1 84 ? 4.569 5.352 -10.489 1.00 97.25 84 GLU A CA 1
ATOM 650 C C . GLU A 1 84 ? 3.383 4.486 -10.913 1.00 97.25 84 GLU A C 1
ATOM 652 O O . GLU A 1 84 ? 3.309 4.081 -12.068 1.00 97.25 84 GLU A O 1
ATOM 657 N N . ALA A 1 85 ? 2.389 4.291 -10.043 1.00 97.00 85 ALA A N 1
ATOM 658 C CA . ALA A 1 85 ? 1.186 3.534 -10.377 1.00 97.00 85 ALA A CA 1
ATOM 659 C C . ALA A 1 85 ? 0.396 4.164 -11.536 1.00 97.00 85 ALA A C 1
ATOM 661 O O . ALA A 1 85 ? -0.090 3.464 -12.425 1.00 97.00 85 ALA A O 1
ATOM 662 N N . ARG A 1 86 ? 0.299 5.500 -11.567 1.00 96.50 86 ARG A N 1
ATOM 663 C CA . ARG A 1 86 ? -0.305 6.229 -12.695 1.00 96.50 86 ARG A CA 1
ATOM 664 C C . ARG A 1 86 ? 0.509 6.077 -13.974 1.00 96.50 86 ARG A C 1
ATOM 666 O O . ARG A 1 86 ? -0.073 6.015 -15.050 1.00 96.50 86 ARG A O 1
ATOM 673 N N . THR A 1 87 ? 1.832 6.065 -13.860 1.00 97.50 87 THR A N 1
ATOM 674 C CA . THR A 1 87 ? 2.736 5.878 -15.001 1.00 97.50 87 THR A CA 1
ATOM 675 C C . THR A 1 87 ? 2.587 4.474 -15.573 1.00 97.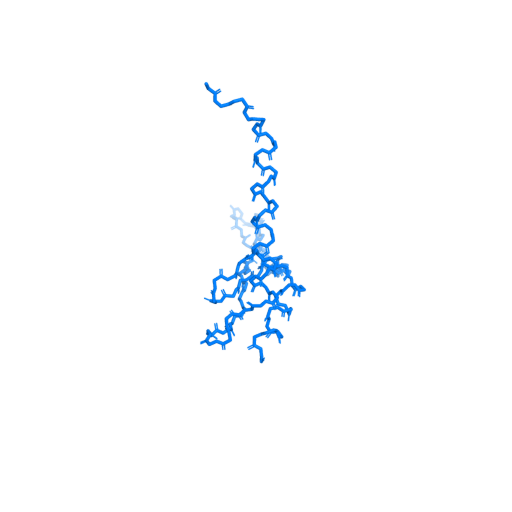50 87 THR A C 1
ATOM 677 O O . THR A 1 87 ? 2.418 4.333 -16.778 1.00 97.50 87 THR A O 1
ATOM 680 N N . HIS A 1 88 ? 2.535 3.467 -14.703 1.00 96.88 88 HIS A N 1
ATOM 681 C CA . HIS A 1 88 ? 2.329 2.073 -15.068 1.00 96.88 88 HIS A CA 1
ATOM 682 C C . HIS A 1 88 ? 1.018 1.852 -15.821 1.00 96.88 88 HIS A C 1
ATOM 684 O O . HIS A 1 88 ? 1.031 1.272 -16.899 1.00 96.88 88 HIS A O 1
ATOM 690 N N . LEU A 1 89 ? -0.104 2.359 -15.294 1.00 95.69 89 LEU A N 1
ATOM 691 C CA . LEU A 1 89 ? -1.399 2.211 -15.963 1.00 95.69 89 LEU A CA 1
ATOM 692 C C . LEU A 1 89 ? -1.410 2.858 -17.348 1.00 95.69 89 LEU A C 1
ATOM 694 O O . LEU A 1 89 ? -1.851 2.221 -18.288 1.00 95.69 89 LEU A O 1
ATOM 698 N N . ARG A 1 90 ? -0.861 4.070 -17.499 1.00 95.69 90 ARG A N 1
ATOM 699 C CA . ARG A 1 90 ? -0.779 4.733 -18.814 1.00 95.69 90 ARG A CA 1
ATOM 700 C C . ARG A 1 90 ? 0.093 3.987 -19.817 1.00 95.69 90 ARG A C 1
ATOM 702 O O . ARG A 1 90 ? -0.124 4.106 -21.013 1.00 95.69 90 ARG A O 1
ATOM 709 N N . ALA A 1 91 ? 1.132 3.307 -19.340 1.00 94.75 91 ALA A N 1
ATOM 710 C CA . ALA A 1 91 ? 2.019 2.527 -20.193 1.00 94.75 91 ALA A CA 1
ATOM 711 C C . ALA A 1 91 ? 1.407 1.172 -20.594 1.00 94.75 91 ALA A C 1
ATOM 713 O O . ALA A 1 91 ? 1.902 0.552 -21.529 1.00 94.75 91 ALA A O 1
ATOM 714 N N . ALA A 1 92 ? 0.367 0.728 -19.882 1.00 91.12 92 ALA A N 1
ATOM 715 C CA . ALA A 1 92 ? -0.383 -0.497 -20.142 1.00 91.12 92 ALA A CA 1
ATOM 716 C C . ALA A 1 92 ? -1.647 -0.283 -21.005 1.00 91.12 92 ALA A C 1
ATOM 718 O O . ALA A 1 92 ? -2.328 -1.259 -21.312 1.00 91.12 92 ALA A O 1
ATOM 719 N N . GLU A 1 93 ? -1.982 0.970 -21.345 1.00 82.12 93 GLU A N 1
ATOM 720 C CA . GLU A 1 93 ? -3.110 1.343 -22.223 1.00 82.12 93 GLU A CA 1
ATOM 721 C C . GLU A 1 93 ? -2.802 1.178 -23.721 1.00 82.12 93 GLU A C 1
ATOM 723 O O . GLU A 1 93 ? -1.639 1.399 -24.136 1.00 82.12 93 GLU A O 1
#

Secondary structure (DSSP, 8-state):
-----HHHHHHHHHHHHHHHHHHHHHS--TTS---EE-----EEEEEEEEETTEEEEEEEEEEPPPPPS-EEETTS-EEE-HHHHHHHHHH--

Foldseek 3Di:
DDPDDVVVVVVVVVVVVVVVLLCCLQAPDLPDDWDKDDDWDKDKDWDWDDDPNDIDTDDIDTDDTDDGQWMDIPSGRTRDGPVSSVNSVVNND